Protein AF-A0A399N6H9-F1 (afdb_monomer_lite)

Radius of gyration: 14.99 Å; chains: 1; bounding box: 42×34×38 Å

Sequence (92 aa):
TDSSGGDGAGDVLVVLDRAERTTWRFDARLRRLSDRGVAAVVLDAAVAVDPATSLLAARLGIVVLACDDAWATSIALHDRLGDARAAAGRAA

Organism: NCBI:txid28447

Foldseek 3Di:
DDDPPPDLPAAEEQDPDPPPAEDVVVLVVLVVSLVVRHQEYEAAQVDDHDPVSVVSCVVSNYHYHHHNDSPVVVVVVVVVVVVVVVVVVVVD

Structure (mmCIF, N/CA/C/O backbone):
data_AF-A0A399N6H9-F1
#
_entry.id   AF-A0A399N6H9-F1
#
loop_
_atom_site.group_PDB
_atom_site.id
_atom_site.type_symbol
_atom_site.label_atom_id
_atom_site.label_alt_id
_atom_site.label_comp_id
_atom_site.la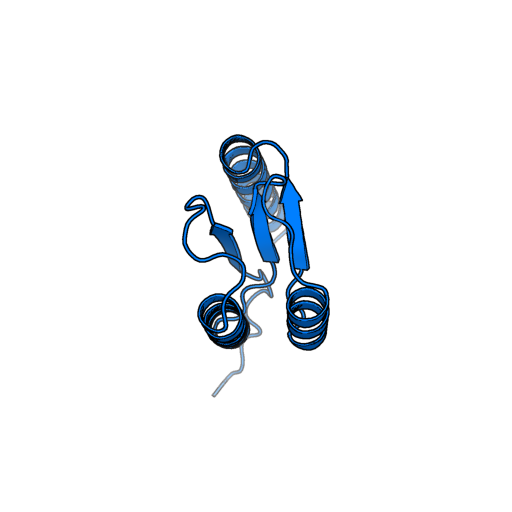bel_asym_id
_atom_site.label_entity_id
_atom_site.label_seq_id
_atom_site.pdbx_PDB_ins_code
_atom_site.Cartn_x
_atom_site.Cartn_y
_atom_site.Cartn_z
_atom_site.occupancy
_atom_site.B_iso_or_equiv
_atom_site.auth_seq_id
_atom_site.auth_comp_id
_atom_site.auth_asym_id
_atom_site.auth_atom_id
_atom_site.pdbx_PDB_model_num
ATOM 1 N N . THR A 1 1 ? -28.643 -12.029 -9.896 1.00 39.56 1 THR A N 1
ATOM 2 C CA . THR A 1 1 ? -27.789 -11.293 -10.842 1.00 39.56 1 THR A CA 1
ATOM 3 C C . THR A 1 1 ? -26.397 -11.830 -10.687 1.00 39.56 1 THR A C 1
ATOM 5 O O . THR A 1 1 ? -25.917 -11.918 -9.564 1.00 39.56 1 THR A O 1
ATOM 8 N N . ASP A 1 2 ? -25.869 -12.335 -11.790 1.00 35.25 2 ASP A N 1
ATOM 9 C CA . ASP A 1 2 ? -24.617 -13.073 -11.908 1.00 35.25 2 ASP A CA 1
ATOM 10 C C . ASP A 1 2 ? -23.447 -12.297 -11.281 1.00 35.25 2 ASP A C 1
ATOM 12 O O . ASP A 1 2 ? -23.262 -11.113 -11.561 1.00 35.25 2 ASP A O 1
ATOM 16 N N . SER A 1 3 ? -22.717 -12.938 -10.370 1.00 42.97 3 SER A N 1
ATOM 17 C CA . SER A 1 3 ? -21.519 -12.377 -9.743 1.00 42.97 3 SER A CA 1
ATOM 18 C C . SER A 1 3 ? -20.321 -12.857 -10.546 1.00 42.97 3 SER A C 1
ATOM 20 O O . SER A 1 3 ? -19.635 -13.797 -10.151 1.00 42.97 3 SER A O 1
ATOM 22 N N . SER A 1 4 ? -20.092 -12.237 -11.702 1.00 45.50 4 SER A N 1
ATOM 23 C CA . SER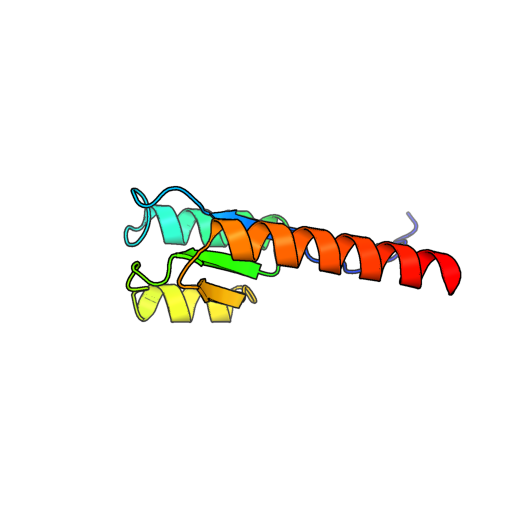 A 1 4 ? -18.837 -12.401 -12.428 1.00 45.50 4 SER A CA 1
ATOM 24 C C . SER A 1 4 ? -17.711 -11.911 -11.521 1.00 45.50 4 SER A C 1
ATOM 26 O O . SER A 1 4 ? -17.608 -10.716 -11.243 1.00 45.50 4 SER A O 1
ATOM 28 N N . GLY A 1 5 ? -16.91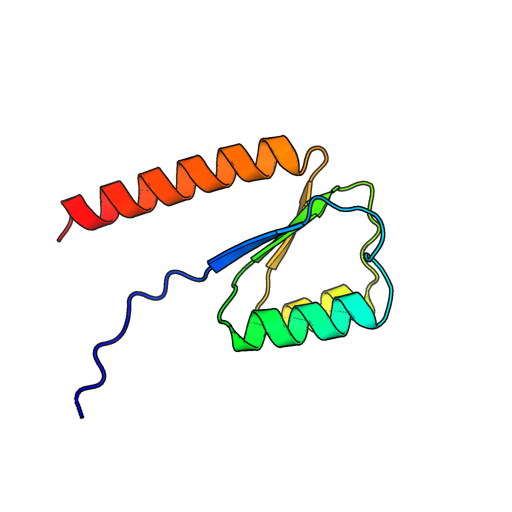8 -12.853 -11.007 1.00 40.44 5 GLY A N 1
ATOM 29 C CA . GLY A 1 5 ? -15.712 -12.585 -10.238 1.00 40.44 5 GLY A CA 1
ATOM 30 C C . GLY A 1 5 ? -14.774 -11.724 -11.070 1.00 40.44 5 GLY A C 1
ATOM 31 O O . GLY A 1 5 ? -14.091 -12.221 -11.962 1.00 40.44 5 GLY A O 1
ATOM 32 N N . GLY A 1 6 ? -14.806 -10.420 -10.810 1.00 40.50 6 GLY A N 1
ATOM 33 C CA . GLY A 1 6 ? -13.874 -9.468 -11.380 1.00 40.50 6 GLY A CA 1
ATOM 34 C C . GLY A 1 6 ? -12.493 -9.783 -10.836 1.00 40.50 6 GLY A C 1
ATOM 35 O O . GLY A 1 6 ? -12.250 -9.609 -9.646 1.00 40.50 6 GLY A O 1
ATOM 36 N N . ASP A 1 7 ? -11.659 -10.319 -11.721 1.00 51.91 7 ASP A N 1
ATOM 37 C CA . ASP A 1 7 ? -10.200 -10.282 -11.724 1.00 51.91 7 ASP A CA 1
ATOM 38 C C . ASP A 1 7 ? -9.641 -9.392 -10.601 1.00 51.91 7 ASP A C 1
ATOM 40 O O . ASP A 1 7 ? -9.743 -8.166 -10.660 1.00 51.91 7 ASP A O 1
ATOM 44 N N . GLY A 1 8 ? -9.138 -10.024 -9.535 1.00 46.72 8 GLY A N 1
ATOM 45 C CA . GLY A 1 8 ? -8.692 -9.392 -8.288 1.00 46.72 8 GLY A CA 1
ATOM 46 C C . GLY A 1 8 ? -7.404 -8.580 -8.443 1.00 46.72 8 GLY A C 1
ATOM 47 O O . GLY A 1 8 ? -6.470 -8.735 -7.660 1.00 46.72 8 GLY A O 1
ATOM 48 N N . ALA A 1 9 ? -7.331 -7.740 -9.470 1.00 58.72 9 ALA A N 1
ATOM 49 C CA . ALA A 1 9 ? -6.278 -6.769 -9.675 1.00 58.72 9 ALA A CA 1
ATOM 50 C C . ALA A 1 9 ? -6.486 -5.628 -8.672 1.00 58.72 9 ALA A C 1
ATOM 52 O O . ALA A 1 9 ? -7.202 -4.668 -8.938 1.00 58.72 9 ALA A O 1
ATOM 53 N N . GLY A 1 10 ? -5.906 -5.772 -7.481 1.00 62.84 10 GLY A N 1
ATOM 54 C CA . GLY A 1 10 ? -5.891 -4.701 -6.492 1.00 62.84 10 GLY A CA 1
ATOM 55 C C . GLY A 1 10 ? -5.184 -3.466 -7.051 1.00 62.84 10 GLY A C 1
ATOM 56 O O . GLY A 1 10 ? -4.070 -3.564 -7.571 1.00 62.84 10 GLY A O 1
ATOM 57 N N . ASP A 1 11 ? -5.824 -2.306 -6.934 1.00 75.44 11 ASP A N 1
ATOM 58 C CA . ASP A 1 11 ? -5.242 -1.036 -7.362 1.00 75.44 11 ASP A CA 1
ATOM 59 C C . ASP A 1 11 ? -4.002 -0.706 -6.514 1.00 75.44 11 ASP A C 1
ATOM 61 O O . ASP A 1 11 ? -3.947 -1.009 -5.317 1.00 75.44 11 ASP A O 1
ATOM 65 N N . VAL A 1 12 ? -3.009 -0.040 -7.110 1.00 74.00 12 VAL A N 1
ATOM 66 C CA . VAL A 1 12 ? -1.841 0.474 -6.380 1.00 74.00 12 VAL A CA 1
ATOM 67 C C . VAL A 1 12 ? -1.830 1.993 -6.425 1.00 74.00 12 VAL A C 1
ATOM 69 O O . VAL A 1 12 ? -1.893 2.597 -7.495 1.00 74.00 12 VAL A O 1
ATOM 72 N N . LEU A 1 13 ? -1.726 2.618 -5.253 1.00 78.88 13 LEU A N 1
ATOM 73 C CA . LEU A 1 13 ? -1.594 4.063 -5.129 1.00 78.88 13 LEU A CA 1
ATOM 74 C C . LEU A 1 13 ? -0.141 4.443 -4.848 1.00 78.88 13 LEU A C 1
ATOM 76 O O . LEU A 1 13 ? 0.470 3.960 -3.899 1.00 78.88 13 LEU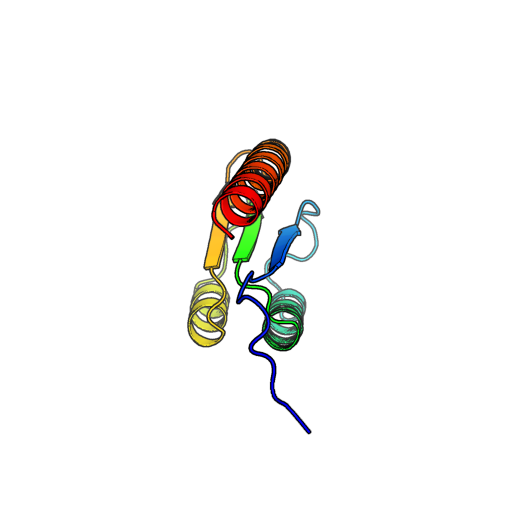 A O 1
ATOM 80 N N . VAL A 1 14 ? 0.382 5.403 -5.605 1.00 74.81 14 VAL A N 1
ATOM 81 C CA . VAL A 1 14 ? 1.670 6.035 -5.304 1.00 74.81 14 VAL A CA 1
ATOM 82 C C . VAL A 1 14 ? 1.415 7.432 -4.760 1.00 74.81 14 VAL A C 1
ATOM 84 O O . VAL A 1 14 ? 0.797 8.266 -5.422 1.00 74.81 14 VAL A O 1
ATOM 87 N N . VAL A 1 15 ? 1.891 7.698 -3.544 1.00 72.19 15 VAL A N 1
ATOM 88 C CA . VAL A 1 15 ? 1.809 9.027 -2.940 1.00 72.19 15 VAL A CA 1
ATOM 89 C C . VAL A 1 15 ? 3.158 9.708 -3.120 1.00 72.19 15 VAL A C 1
ATOM 91 O O . VAL A 1 15 ? 4.167 9.290 -2.554 1.00 72.19 15 VAL A O 1
ATOM 94 N N . LEU A 1 16 ? 3.176 10.795 -3.889 1.00 67.38 16 LEU A N 1
ATOM 95 C CA . LEU A 1 16 ? 4.385 11.586 -4.165 1.00 67.38 16 LEU A CA 1
ATOM 96 C C . LEU A 1 16 ? 4.505 12.829 -3.267 1.00 67.38 16 LEU A C 1
ATOM 98 O O . LEU A 1 16 ? 5.605 13.307 -3.020 1.00 67.38 16 LEU A O 1
ATOM 102 N N . ASP A 1 17 ? 3.397 13.304 -2.688 1.00 65.00 17 ASP A N 1
ATOM 103 C CA . ASP A 1 17 ? 3.384 14.498 -1.832 1.00 65.00 17 ASP A CA 1
ATOM 104 C C . ASP A 1 17 ? 3.772 14.192 -0.377 1.00 65.00 17 ASP A C 1
ATOM 106 O O . ASP A 1 17 ? 3.105 13.381 0.266 1.00 65.00 17 ASP A O 1
ATOM 110 N N . ARG A 1 18 ? 4.833 14.833 0.134 1.00 58.94 18 ARG A N 1
ATOM 111 C CA . ARG A 1 18 ? 5.427 14.633 1.470 1.00 58.94 18 ARG A CA 1
ATOM 112 C C . ARG A 1 18 ? 4.574 15.169 2.632 1.00 58.94 18 ARG A C 1
ATOM 114 O O . ARG A 1 18 ? 4.775 14.728 3.760 1.00 58.94 18 ARG A O 1
ATOM 121 N N . ALA A 1 19 ? 3.631 16.082 2.389 1.00 51.19 19 ALA A N 1
ATOM 122 C CA . ALA A 1 19 ? 3.049 16.930 3.438 1.00 51.19 19 ALA A CA 1
ATOM 123 C C . ALA A 1 19 ? 1.993 16.272 4.359 1.00 51.19 19 ALA A C 1
ATOM 125 O O . ALA A 1 19 ? 1.732 16.782 5.446 1.00 51.19 19 ALA A O 1
ATOM 126 N N . GLU A 1 20 ? 1.379 15.144 3.986 1.00 54.72 20 GLU A N 1
ATOM 127 C CA . GLU A 1 20 ? 0.226 14.588 4.731 1.00 54.72 20 GLU A CA 1
ATOM 128 C C . GLU A 1 20 ? 0.554 13.440 5.716 1.00 54.72 20 GLU A C 1
ATOM 130 O O . GLU A 1 20 ? -0.348 12.863 6.330 1.00 54.72 20 GLU A O 1
ATOM 135 N N . ARG A 1 21 ? 1.827 13.067 5.874 1.00 59.94 21 ARG A N 1
ATOM 136 C CA . ARG A 1 21 ? 2.186 11.640 5.975 1.00 59.94 21 ARG A CA 1
ATOM 137 C C . ARG A 1 21 ? 2.256 10.960 7.350 1.00 59.94 21 ARG A C 1
ATOM 139 O O . ARG A 1 21 ? 2.533 9.768 7.383 1.00 59.94 21 ARG A O 1
ATOM 146 N N . THR A 1 22 ? 1.945 11.625 8.459 1.00 58.91 22 THR A N 1
ATOM 147 C CA . THR A 1 22 ? 1.916 10.979 9.799 1.00 58.91 22 THR A CA 1
ATOM 148 C C . THR A 1 22 ? 0.836 11.548 10.718 1.00 58.91 22 THR A C 1
ATOM 150 O O . THR A 1 22 ? 0.975 11.613 11.937 1.00 58.91 22 THR A O 1
ATOM 153 N N . THR A 1 23 ? -0.267 12.007 10.133 1.00 69.69 23 THR A N 1
ATOM 154 C CA . THR A 1 23 ? -1.413 12.514 10.898 1.00 69.69 23 THR A CA 1
ATOM 155 C C . THR A 1 23 ? -2.612 11.593 10.730 1.00 69.69 23 THR A C 1
ATOM 157 O O . THR A 1 23 ? -2.671 10.810 9.783 1.00 69.69 23 THR A O 1
ATOM 160 N N . TRP A 1 24 ? -3.627 11.750 11.584 1.00 81.56 24 TRP A N 1
ATOM 161 C CA . TRP A 1 24 ? -4.920 11.056 11.475 1.00 81.56 24 TRP A CA 1
ATOM 162 C C . TRP A 1 24 ? -5.537 11.095 10.060 1.00 81.56 24 TRP A C 1
ATOM 164 O O . TRP A 1 24 ? -6.349 10.241 9.704 1.00 81.56 24 TRP A O 1
ATOM 174 N N . ARG A 1 25 ? -5.158 12.081 9.231 1.00 80.25 25 ARG A N 1
ATOM 175 C CA . ARG A 1 25 ? -5.584 12.195 7.831 1.00 80.25 25 ARG A CA 1
ATOM 176 C C . ARG A 1 25 ? -5.068 11.050 6.962 1.00 80.25 25 ARG A C 1
ATOM 178 O O . ARG A 1 25 ? -5.804 10.595 6.089 1.00 80.25 25 ARG A O 1
ATOM 185 N N . PHE A 1 26 ? -3.846 10.575 7.202 1.00 82.69 26 PHE A N 1
ATOM 186 C CA . PHE A 1 26 ? -3.283 9.442 6.473 1.00 82.69 26 PHE A CA 1
ATOM 187 C C . PHE A 1 26 ? -4.010 8.145 6.839 1.00 82.69 26 PHE A C 1
ATOM 189 O O . PHE A 1 26 ? -4.452 7.426 5.947 1.00 82.69 26 PHE A O 1
ATOM 196 N N . ASP A 1 27 ? -4.278 7.918 8.125 1.00 87.25 27 ASP A N 1
ATOM 197 C CA . ASP A 1 27 ? -5.081 6.781 8.592 1.00 87.25 27 ASP A CA 1
ATOM 198 C C . ASP A 1 27 ? -6.505 6.793 8.006 1.00 87.25 27 ASP A C 1
ATOM 200 O O . ASP A 1 27 ? -7.026 5.764 7.568 1.00 87.25 27 ASP A O 1
ATOM 204 N N . ALA A 1 28 ? -7.143 7.967 7.948 1.00 88.56 28 ALA A N 1
ATOM 205 C CA . ALA A 1 28 ? -8.444 8.127 7.302 1.00 88.56 28 ALA A CA 1
ATOM 206 C C . ALA A 1 28 ? -8.378 7.838 5.792 1.00 88.56 28 ALA A C 1
ATOM 208 O O . ALA A 1 28 ? -9.313 7.264 5.228 1.00 88.56 28 ALA A O 1
ATOM 209 N N . ARG A 1 29 ? -7.275 8.205 5.130 1.00 86.88 29 ARG A N 1
ATOM 210 C CA . ARG A 1 29 ? -7.046 7.896 3.717 1.00 86.88 29 ARG A CA 1
ATOM 211 C C . ARG A 1 29 ? -6.820 6.398 3.502 1.00 86.88 29 ARG A C 1
ATOM 213 O O . ARG A 1 29 ? -7.449 5.857 2.602 1.00 86.88 29 ARG A O 1
ATOM 220 N N . LEU A 1 30 ? -6.036 5.716 4.342 1.00 88.56 30 LEU A N 1
ATOM 221 C CA . LEU A 1 30 ? -5.846 4.258 4.274 1.00 88.56 30 LEU A CA 1
ATOM 222 C C . LEU A 1 30 ? -7.178 3.504 4.330 1.00 88.56 30 LEU A C 1
ATOM 224 O O . LEU A 1 30 ? -7.410 2.610 3.523 1.00 88.56 30 LEU A O 1
ATOM 228 N N . ARG A 1 31 ? -8.091 3.909 5.220 1.00 91.62 31 ARG A N 1
ATOM 229 C CA . ARG A 1 31 ? -9.439 3.318 5.300 1.00 91.62 31 ARG A CA 1
ATOM 230 C C . ARG A 1 31 ? -10.220 3.497 3.997 1.00 91.62 31 ARG A C 1
ATOM 232 O O . ARG A 1 31 ? -10.697 2.519 3.442 1.00 91.62 31 ARG A O 1
ATOM 239 N N . ARG A 1 32 ? -10.245 4.717 3.447 1.00 89.69 32 ARG A N 1
ATOM 240 C CA . ARG A 1 32 ? -10.901 4.995 2.154 1.00 89.69 32 ARG A CA 1
ATOM 241 C C . ARG A 1 32 ? -10.282 4.230 0.982 1.00 89.69 32 ARG A C 1
ATOM 243 O O . ARG A 1 32 ? -10.971 3.962 0.007 1.00 89.69 32 ARG A O 1
ATOM 250 N N . LEU A 1 33 ? -8.981 3.951 1.028 1.00 88.31 33 LEU A N 1
ATOM 251 C CA . LEU A 1 33 ? -8.290 3.168 0.001 1.00 88.31 33 LEU A CA 1
ATOM 252 C C . LEU A 1 33 ? -8.644 1.684 0.107 1.00 88.31 33 LEU A C 1
ATOM 254 O O . LEU A 1 33 ? -8.918 1.060 -0.914 1.00 88.31 33 LEU A O 1
ATOM 258 N N . SER A 1 34 ? -8.723 1.159 1.329 1.00 89.69 34 SER A N 1
ATOM 259 C CA . SER A 1 34 ? -9.194 -0.202 1.594 1.00 89.69 34 SER A CA 1
ATOM 260 C C . SER A 1 34 ? -10.628 -0.395 1.094 1.00 89.69 34 SER A C 1
ATOM 262 O O . SER A 1 34 ? -10.885 -1.332 0.344 1.00 89.69 34 SER A O 1
ATOM 264 N N . ASP A 1 35 ? -11.524 0.562 1.371 1.00 89.12 35 ASP A N 1
ATOM 265 C CA . ASP A 1 35 ? -12.909 0.552 0.868 1.00 89.12 35 ASP A CA 1
ATOM 266 C C . ASP A 1 35 ? -12.991 0.543 -0.673 1.00 89.12 35 ASP A C 1
ATOM 268 O O . ASP A 1 35 ? -13.995 0.126 -1.248 1.00 89.12 35 ASP A O 1
ATOM 272 N N . ARG A 1 36 ? -11.937 1.010 -1.356 1.00 86.44 36 ARG A N 1
ATOM 273 C CA . ARG A 1 36 ? -11.819 1.029 -2.821 1.00 86.44 36 ARG A CA 1
ATOM 274 C C . ARG A 1 36 ? -11.082 -0.183 -3.398 1.00 86.44 36 ARG A C 1
ATOM 276 O O . ARG A 1 36 ? -10.932 -0.245 -4.612 1.00 86.44 36 ARG A O 1
ATOM 283 N N . GLY A 1 37 ? -10.613 -1.114 -2.568 1.00 84.81 37 GLY A N 1
ATOM 284 C CA . GLY A 1 37 ? -9.874 -2.299 -3.017 1.00 84.81 37 GLY A CA 1
ATOM 285 C C . GLY A 1 37 ? -8.412 -2.036 -3.395 1.00 84.81 37 GLY A C 1
ATOM 286 O O . GLY A 1 37 ? -7.815 -2.825 -4.125 1.00 84.81 37 GLY A O 1
ATOM 287 N N . VAL A 1 38 ? -7.818 -0.939 -2.916 1.00 87.31 38 VAL A N 1
ATOM 288 C CA . VAL A 1 38 ? -6.388 -0.665 -3.117 1.00 87.31 38 VAL A CA 1
ATOM 289 C C . VAL A 1 38 ? -5.570 -1.637 -2.274 1.00 87.31 38 VAL A C 1
ATOM 291 O O . VAL A 1 38 ? -5.755 -1.717 -1.062 1.00 87.31 38 VAL A O 1
ATOM 294 N N . ALA A 1 39 ? -4.640 -2.344 -2.909 1.00 85.12 39 ALA A N 1
ATOM 295 C CA . ALA A 1 39 ? -3.825 -3.374 -2.270 1.00 85.12 39 ALA A CA 1
ATOM 296 C C . ALA A 1 39 ? -2.480 -2.847 -1.752 1.00 85.12 39 ALA A C 1
ATOM 298 O O . ALA A 1 39 ? -1.903 -3.421 -0.827 1.00 85.12 39 ALA A O 1
ATOM 299 N N . ALA A 1 40 ? -1.963 -1.756 -2.327 1.00 85.69 40 ALA A N 1
ATOM 300 C CA . ALA A 1 40 ? -0.673 -1.206 -1.923 1.00 85.69 40 ALA A CA 1
ATOM 301 C C . ALA A 1 40 ? -0.604 0.323 -2.005 1.00 85.69 40 ALA A C 1
ATOM 303 O O . ALA A 1 40 ? -1.226 0.957 -2.860 1.00 85.69 40 ALA A O 1
ATOM 304 N N . VAL A 1 41 ? 0.201 0.900 -1.112 1.00 85.75 41 VAL A N 1
ATOM 305 C CA . VAL A 1 41 ? 0.546 2.321 -1.066 1.00 85.75 41 VAL A CA 1
ATOM 306 C C . VAL A 1 41 ? 2.063 2.473 -1.069 1.00 85.75 41 VAL A C 1
ATOM 308 O O . VAL A 1 41 ? 2.745 1.943 -0.195 1.00 85.75 41 VAL A O 1
ATOM 311 N N . VAL A 1 42 ? 2.588 3.230 -2.029 1.00 82.12 42 VAL A N 1
ATOM 312 C CA . VAL A 1 42 ? 4.019 3.548 -2.131 1.00 82.12 42 VAL A CA 1
ATOM 313 C C . VAL A 1 42 ? 4.289 4.940 -1.559 1.00 82.12 42 VAL A C 1
ATOM 315 O O . VAL A 1 42 ? 3.606 5.905 -1.915 1.00 82.12 42 VAL A O 1
ATOM 318 N N . LEU A 1 43 ? 5.285 5.033 -0.679 1.00 79.25 43 LEU A N 1
ATOM 319 C CA . LEU A 1 43 ? 5.742 6.227 0.025 1.00 79.25 43 LEU A CA 1
ATOM 320 C C . LEU A 1 43 ? 7.246 6.435 -0.194 1.00 79.25 43 LEU A C 1
ATOM 322 O O . LEU A 1 43 ? 8.009 5.491 -0.327 1.00 79.25 43 LEU A O 1
ATOM 326 N N . ASP A 1 44 ? 7.676 7.688 -0.150 1.00 76.06 44 ASP A N 1
ATOM 327 C CA . ASP A 1 44 ? 9.096 8.076 -0.107 1.00 76.06 44 ASP A CA 1
ATOM 328 C C . ASP A 1 44 ? 9.729 7.617 1.226 1.00 76.06 44 ASP A C 1
ATOM 330 O O . ASP A 1 44 ? 9.116 7.806 2.278 1.00 76.06 44 ASP A O 1
ATOM 334 N N . ALA A 1 45 ? 10.924 7.018 1.199 1.00 70.50 45 ALA A N 1
ATOM 335 C CA . ALA A 1 45 ? 11.601 6.439 2.364 1.00 70.50 45 ALA A CA 1
ATOM 336 C C . ALA A 1 45 ? 12.052 7.473 3.400 1.00 70.50 45 ALA A C 1
ATOM 338 O O . ALA A 1 45 ? 12.236 7.125 4.567 1.00 70.50 45 ALA A O 1
ATOM 339 N N . ALA A 1 46 ? 12.153 8.753 3.028 1.00 68.50 46 ALA A N 1
ATOM 340 C CA . ALA A 1 46 ? 12.371 9.832 3.989 1.00 68.50 46 ALA A CA 1
ATOM 341 C C . ALA A 1 46 ? 11.174 10.025 4.942 1.00 68.50 46 ALA A C 1
ATOM 343 O O . ALA A 1 46 ? 11.238 10.822 5.880 1.00 68.50 46 ALA A O 1
ATOM 344 N N . VAL A 1 47 ? 10.066 9.317 4.712 1.00 69.81 47 VAL A N 1
ATOM 345 C CA . VAL A 1 47 ? 8.873 9.351 5.550 1.00 69.81 47 VAL A CA 1
ATOM 346 C C . VAL A 1 47 ? 8.935 8.227 6.569 1.00 69.81 47 VAL A C 1
ATOM 348 O O . VAL A 1 47 ? 8.727 7.057 6.250 1.00 69.81 47 VAL A O 1
ATOM 351 N N . ALA A 1 48 ? 9.139 8.599 7.828 1.00 71.25 48 ALA A N 1
ATOM 352 C CA . ALA A 1 48 ? 8.928 7.682 8.936 1.00 71.25 48 ALA A CA 1
ATOM 353 C C . ALA A 1 48 ? 7.432 7.342 9.035 1.00 71.25 48 ALA A C 1
ATOM 355 O O . ALA A 1 48 ? 6.612 8.214 9.317 1.00 71.25 48 ALA A O 1
ATOM 356 N N . VAL A 1 49 ? 7.072 6.081 8.795 1.00 75.44 49 VAL A N 1
ATOM 357 C CA . VAL A 1 49 ? 5.709 5.587 9.025 1.00 75.44 49 VAL A CA 1
ATOM 358 C C . VAL A 1 49 ? 5.576 5.225 10.500 1.00 75.44 49 VAL A C 1
ATOM 360 O O . VAL A 1 49 ? 6.348 4.418 11.016 1.00 75.44 49 VAL A O 1
ATOM 363 N N . ASP A 1 50 ? 4.596 5.818 11.181 1.00 81.12 50 ASP A N 1
ATOM 364 C CA . ASP A 1 50 ? 4.340 5.518 12.589 1.00 81.12 50 ASP A CA 1
ATOM 365 C C . ASP A 1 50 ? 3.949 4.031 12.776 1.00 81.12 50 ASP A C 1
ATOM 367 O O . ASP A 1 50 ? 3.232 3.463 11.934 1.00 81.12 50 ASP A O 1
ATOM 371 N N . PRO A 1 51 ? 4.383 3.362 13.862 1.00 85.38 51 PRO A N 1
ATOM 372 C CA . PRO A 1 51 ? 4.003 1.977 14.135 1.00 85.38 51 PRO A CA 1
ATOM 373 C C . PRO A 1 51 ? 2.485 1.733 14.168 1.00 85.38 51 PRO A C 1
ATOM 375 O O . PRO A 1 51 ? 2.027 0.686 13.706 1.00 85.38 51 PRO A O 1
ATOM 378 N N . ALA A 1 52 ? 1.687 2.685 14.662 1.00 87.69 52 ALA A N 1
ATOM 379 C CA . ALA A 1 52 ? 0.230 2.572 14.697 1.00 87.69 52 ALA A CA 1
ATOM 380 C C . ALA A 1 52 ? -0.377 2.596 13.287 1.00 87.69 52 ALA A C 1
ATOM 382 O O . ALA A 1 52 ? -1.257 1.787 12.979 1.00 87.69 52 ALA A O 1
ATOM 383 N N . THR A 1 53 ? 0.134 3.456 12.404 1.00 85.88 53 THR A N 1
ATOM 384 C CA . THR A 1 53 ? -0.250 3.487 10.986 1.00 85.88 53 THR A CA 1
ATOM 385 C C . THR A 1 53 ? 0.140 2.187 10.281 1.00 85.88 53 THR A C 1
ATOM 387 O O . THR A 1 53 ? -0.655 1.638 9.518 1.00 85.88 53 THR A O 1
ATOM 390 N N . SER A 1 54 ? 1.327 1.648 10.574 1.00 87.62 54 SER A N 1
ATOM 391 C CA . SER A 1 54 ? 1.776 0.360 10.024 1.00 87.62 54 SER A CA 1
ATOM 392 C C . SER A 1 54 ? 0.843 -0.784 10.440 1.00 87.62 54 SER A C 1
ATOM 394 O O . SER A 1 54 ? 0.435 -1.601 9.612 1.00 87.62 54 SER A O 1
ATOM 396 N N . LEU A 1 55 ? 0.434 -0.808 11.713 1.00 91.44 55 LEU A N 1
ATOM 397 C CA . LEU A 1 55 ? -0.528 -1.781 12.226 1.00 91.44 55 LEU A CA 1
ATOM 398 C C . LEU A 1 55 ? -1.911 -1.624 11.575 1.00 91.44 55 LEU A C 1
ATOM 400 O O . LEU A 1 55 ? -2.558 -2.621 11.251 1.00 91.44 55 LEU A O 1
ATOM 404 N N . LEU A 1 56 ? -2.373 -0.387 11.371 1.00 91.25 56 LEU A N 1
ATOM 405 C CA . LEU A 1 56 ? -3.630 -0.117 10.676 1.00 91.25 56 LEU A CA 1
ATOM 406 C C . LEU A 1 56 ? -3.591 -0.634 9.234 1.00 91.25 56 LEU A C 1
ATOM 408 O O . LEU A 1 56 ? -4.517 -1.332 8.829 1.00 91.25 56 LEU A O 1
ATOM 412 N N . ALA A 1 57 ? -2.532 -0.332 8.482 1.00 90.50 57 ALA A N 1
ATOM 413 C CA . ALA A 1 57 ? -2.380 -0.789 7.103 1.00 90.50 57 ALA A CA 1
ATOM 414 C C . ALA A 1 57 ? -2.419 -2.322 7.006 1.00 90.50 57 ALA A C 1
ATOM 416 O O . ALA A 1 57 ? -3.188 -2.865 6.212 1.00 90.50 57 ALA A O 1
ATOM 417 N N . ALA A 1 58 ? -1.702 -3.016 7.898 1.00 92.56 58 ALA A N 1
ATOM 418 C CA . ALA A 1 58 ? -1.726 -4.475 7.976 1.00 92.56 58 ALA A CA 1
ATOM 419 C C . ALA A 1 58 ? -3.138 -5.029 8.240 1.00 92.56 58 ALA A C 1
ATOM 421 O O . ALA A 1 58 ? -3.561 -5.987 7.597 1.00 92.56 58 ALA A O 1
ATOM 422 N N . ARG A 1 59 ? -3.908 -4.402 9.142 1.00 94.75 59 ARG A N 1
ATOM 423 C CA . ARG A 1 59 ? -5.300 -4.805 9.425 1.00 94.75 59 ARG A CA 1
ATOM 424 C C . ARG A 1 59 ? -6.251 -4.574 8.252 1.00 94.75 59 ARG A C 1
ATOM 426 O O . ARG A 1 59 ? -7.251 -5.275 8.155 1.00 94.75 59 ARG A O 1
ATOM 433 N N . LEU A 1 60 ? -5.964 -3.585 7.411 1.00 93.31 60 LEU A N 1
ATOM 434 C CA . LEU A 1 60 ? -6.742 -3.265 6.214 1.00 93.31 60 LEU A CA 1
ATOM 435 C C . LEU A 1 60 ? -6.312 -4.080 4.985 1.00 93.31 60 LEU A C 1
ATOM 437 O O . LEU A 1 60 ? -6.914 -3.927 3.926 1.00 93.31 60 LEU A O 1
ATOM 441 N N . GLY A 1 61 ? -5.274 -4.917 5.109 1.00 90.62 61 GLY A N 1
ATOM 442 C CA . GLY A 1 61 ? -4.710 -5.672 3.991 1.00 90.62 61 GLY A CA 1
ATOM 443 C C . GLY A 1 61 ? -3.954 -4.807 2.978 1.00 90.62 61 GLY A C 1
ATOM 444 O O . GLY A 1 61 ? -3.767 -5.235 1.845 1.00 90.62 61 GLY A O 1
ATOM 445 N N . ILE A 1 62 ? -3.526 -3.601 3.367 1.00 90.44 62 ILE A N 1
ATOM 446 C CA . ILE A 1 62 ? -2.773 -2.685 2.505 1.00 90.44 62 ILE A CA 1
ATOM 447 C C . ILE A 1 62 ? -1.282 -2.844 2.784 1.00 90.44 62 ILE A C 1
ATOM 449 O O . ILE A 1 62 ? -0.821 -2.642 3.909 1.00 90.44 62 ILE A O 1
ATOM 453 N N . VAL A 1 63 ? -0.509 -3.129 1.739 1.00 88.19 63 VAL A N 1
ATOM 454 C CA . VAL A 1 63 ? 0.955 -3.121 1.809 1.00 88.19 63 VAL A CA 1
ATOM 455 C C . VAL A 1 63 ? 1.459 -1.684 1.702 1.00 88.19 63 VAL A C 1
ATOM 457 O O . VAL A 1 63 ? 1.176 -0.999 0.723 1.00 88.19 63 VAL A O 1
ATOM 460 N N . VAL A 1 64 ? 2.231 -1.220 2.686 1.00 84.94 64 VAL A N 1
ATOM 461 C CA . VAL A 1 64 ? 2.909 0.085 2.623 1.00 84.94 64 VAL A CA 1
ATOM 462 C C . VAL A 1 64 ? 4.370 -0.137 2.255 1.00 84.94 64 VAL A C 1
ATOM 464 O O . VAL A 1 64 ? 5.101 -0.807 2.981 1.00 84.94 64 VAL A O 1
ATOM 467 N N . LEU A 1 65 ? 4.789 0.419 1.122 1.00 81.88 65 LEU A N 1
ATOM 468 C CA . LEU A 1 65 ? 6.155 0.335 0.615 1.00 81.88 65 LEU A CA 1
ATOM 469 C C . LEU A 1 65 ? 6.833 1.689 0.798 1.00 81.88 65 LEU A C 1
ATOM 471 O O . LEU A 1 65 ? 6.388 2.672 0.218 1.00 81.88 65 LEU A O 1
ATOM 475 N N . ALA A 1 66 ? 7.901 1.737 1.588 1.00 80.38 66 ALA A N 1
ATOM 476 C CA . ALA A 1 66 ? 8.779 2.898 1.668 1.00 80.38 66 ALA A CA 1
ATOM 477 C C . ALA A 1 66 ? 9.935 2.722 0.670 1.00 80.38 66 ALA A C 1
ATOM 479 O O . ALA A 1 66 ? 10.574 1.670 0.655 1.00 80.38 66 ALA A O 1
ATOM 480 N N . CYS A 1 67 ? 10.191 3.718 -0.174 1.00 78.12 67 CYS A N 1
ATOM 481 C CA . CYS A 1 67 ? 11.210 3.660 -1.223 1.00 78.12 67 CYS A CA 1
ATOM 482 C C . CYS A 1 67 ? 11.948 4.992 -1.380 1.00 78.12 67 CYS A C 1
ATOM 484 O O . CYS A 1 67 ? 11.328 6.051 -1.339 1.00 78.12 67 CYS A O 1
ATOM 486 N N . ASP A 1 68 ? 13.260 4.941 -1.602 1.00 78.44 68 ASP A N 1
ATOM 487 C CA . ASP A 1 68 ? 14.120 6.135 -1.652 1.00 78.44 68 ASP A CA 1
ATOM 488 C C . ASP A 1 68 ? 13.735 7.118 -2.769 1.00 78.44 68 ASP A C 1
ATOM 490 O O . ASP A 1 68 ? 13.878 8.328 -2.611 1.00 78.44 68 ASP A O 1
ATOM 494 N N . ASP A 1 69 ? 13.189 6.603 -3.875 1.00 78.62 69 ASP A N 1
ATOM 495 C CA . ASP A 1 69 ? 12.630 7.392 -4.970 1.00 78.62 69 ASP A CA 1
ATOM 496 C C . ASP A 1 69 ? 11.222 6.886 -5.315 1.00 78.62 69 ASP A C 1
ATOM 498 O O . ASP A 1 69 ? 11.032 5.908 -6.050 1.00 78.62 69 ASP A O 1
ATOM 502 N N . ALA A 1 70 ? 10.212 7.562 -4.764 1.00 75.94 70 ALA A N 1
ATOM 503 C CA . ALA A 1 70 ? 8.810 7.235 -5.006 1.00 75.94 70 ALA A CA 1
ATOM 504 C C . ALA A 1 70 ? 8.393 7.444 -6.469 1.00 75.94 70 ALA A C 1
ATOM 506 O O . ALA A 1 70 ? 7.504 6.742 -6.952 1.00 75.94 70 ALA A O 1
ATOM 507 N N . TRP A 1 71 ? 9.041 8.363 -7.192 1.00 79.62 71 TRP A N 1
ATOM 508 C CA . TRP A 1 71 ? 8.746 8.608 -8.600 1.00 79.62 71 TRP A CA 1
ATOM 509 C C . TRP A 1 71 ? 9.285 7.479 -9.474 1.00 79.62 71 TRP A C 1
ATOM 511 O O . TRP A 1 71 ? 8.512 6.852 -10.200 1.00 79.62 71 TRP A O 1
ATOM 521 N N . ALA A 1 72 ? 10.573 7.150 -9.356 1.00 82.94 72 ALA A N 1
ATOM 522 C CA . ALA A 1 72 ? 11.163 6.036 -10.097 1.00 82.94 72 ALA A CA 1
ATOM 523 C C . ALA A 1 72 ? 10.455 4.708 -9.778 1.00 82.94 72 ALA A C 1
ATOM 525 O O . ALA A 1 72 ? 10.165 3.923 -10.682 1.00 82.94 72 ALA A O 1
ATOM 526 N N . THR A 1 73 ? 10.088 4.495 -8.509 1.00 83.56 73 THR A N 1
ATOM 527 C CA . THR A 1 73 ? 9.304 3.324 -8.091 1.00 83.56 73 THR A CA 1
ATOM 528 C C . THR A 1 73 ? 7.925 3.303 -8.747 1.00 83.56 73 THR A C 1
ATOM 530 O O . THR A 1 73 ? 7.476 2.244 -9.179 1.00 83.56 73 THR A O 1
ATOM 533 N N . SER A 1 74 ? 7.259 4.456 -8.873 1.00 79.56 74 SER A N 1
ATOM 534 C CA . SER A 1 74 ? 5.949 4.542 -9.528 1.00 79.56 74 SER A CA 1
ATOM 535 C C . SER A 1 74 ? 5.995 4.156 -11.003 1.00 79.56 74 SER A C 1
ATOM 537 O O . SER A 1 74 ? 5.131 3.406 -11.451 1.00 79.56 74 SER A O 1
ATOM 539 N N . ILE A 1 75 ? 7.028 4.600 -11.727 1.00 85.00 75 ILE A N 1
ATOM 540 C CA . ILE A 1 75 ? 7.233 4.258 -13.139 1.00 85.00 75 ILE A CA 1
ATOM 541 C C . ILE A 1 75 ? 7.490 2.758 -13.267 1.00 85.00 75 ILE A C 1
ATOM 543 O O . ILE A 1 75 ? 6.765 2.070 -13.978 1.00 85.00 75 ILE A O 1
ATOM 547 N N . ALA A 1 76 ? 8.451 2.227 -12.505 1.00 86.50 76 ALA A N 1
ATOM 548 C CA . ALA A 1 76 ? 8.785 0.806 -12.557 1.00 86.50 76 ALA A CA 1
ATOM 549 C C . ALA A 1 76 ? 7.589 -0.095 -12.201 1.00 86.50 76 ALA A C 1
ATOM 551 O O . ALA A 1 76 ? 7.427 -1.179 -12.764 1.00 86.50 76 ALA A O 1
ATOM 552 N N . LEU A 1 77 ? 6.747 0.339 -11.260 1.00 83.81 77 LEU A N 1
ATOM 553 C CA . LEU A 1 77 ? 5.539 -0.384 -10.886 1.00 83.81 77 LEU A CA 1
ATOM 554 C C . LEU A 1 77 ? 4.468 -0.307 -11.982 1.00 83.81 77 LEU A C 1
ATOM 556 O O . LEU A 1 77 ? 3.853 -1.327 -12.290 1.00 83.81 77 LEU A O 1
ATOM 560 N N . HIS A 1 78 ? 4.261 0.869 -12.577 1.00 82.69 78 HIS A N 1
ATOM 561 C CA . HIS A 1 78 ? 3.339 1.048 -13.697 1.00 82.69 78 HIS A CA 1
ATOM 562 C C . HIS A 1 78 ? 3.707 0.133 -14.868 1.00 82.69 78 HIS A C 1
ATOM 564 O 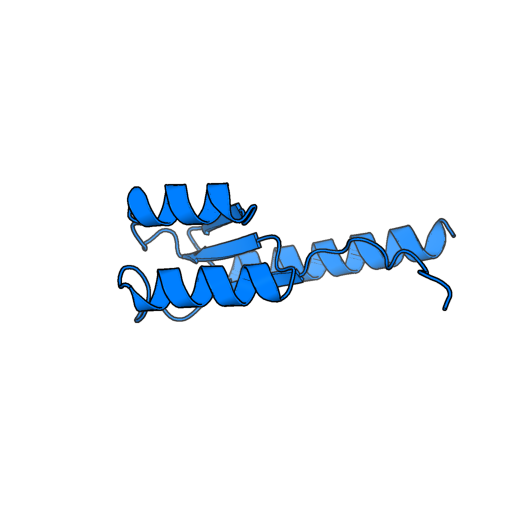O . HIS A 1 78 ? 2.850 -0.611 -15.346 1.00 82.69 78 HIS A O 1
ATOM 570 N N . ASP A 1 79 ? 4.984 0.117 -15.254 1.00 87.12 79 ASP A N 1
ATOM 571 C CA . ASP A 1 79 ? 5.489 -0.722 -16.342 1.00 87.12 79 ASP A CA 1
ATOM 572 C C . ASP A 1 79 ? 5.255 -2.210 -16.044 1.00 87.12 79 ASP A C 1
ATOM 574 O O . ASP A 1 79 ? 4.674 -2.930 -16.854 1.00 87.12 79 ASP A O 1
ATOM 578 N N . ARG A 1 80 ? 5.597 -2.670 -14.830 1.00 85.88 80 ARG A N 1
ATOM 579 C CA . ARG A 1 80 ? 5.386 -4.072 -14.427 1.00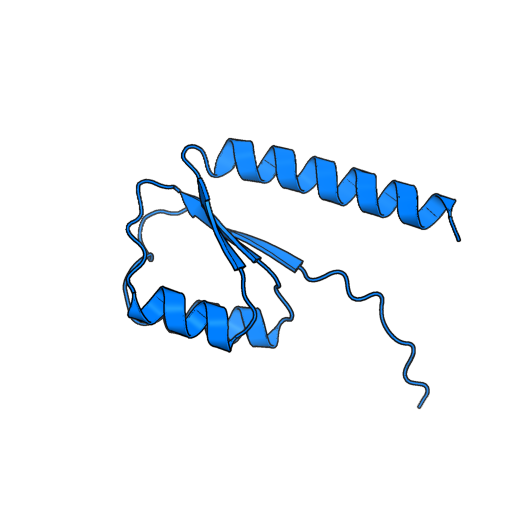 85.88 80 ARG A CA 1
ATOM 580 C C . ARG A 1 80 ? 3.919 -4.484 -14.393 1.00 85.88 80 ARG A C 1
ATOM 582 O O . ARG A 1 80 ? 3.600 -5.612 -14.767 1.00 85.88 80 ARG A O 1
ATOM 589 N N . LEU A 1 81 ? 3.030 -3.610 -13.924 1.00 83.50 81 LEU A N 1
ATOM 590 C CA . LEU A 1 81 ? 1.588 -3.872 -13.927 1.00 83.50 81 LEU A CA 1
ATOM 591 C C . LEU A 1 81 ? 1.045 -3.922 -15.360 1.00 83.50 81 LEU A C 1
ATOM 593 O O . LEU A 1 81 ? 0.220 -4.785 -15.670 1.00 83.50 81 LEU A O 1
ATOM 597 N N . GLY A 1 82 ? 1.540 -3.047 -16.239 1.00 82.31 82 GLY A N 1
ATOM 598 C CA . GLY A 1 82 ? 1.250 -3.078 -17.671 1.00 82.31 82 GLY A CA 1
ATOM 599 C C . GLY A 1 82 ? 1.664 -4.402 -18.315 1.00 82.31 82 GLY A C 1
ATOM 600 O O . GLY A 1 82 ? 0.841 -5.060 -18.957 1.00 82.31 82 GLY A O 1
ATOM 601 N N . ASP A 1 83 ? 2.900 -4.842 -18.073 1.00 84.81 83 ASP A N 1
ATOM 602 C CA . ASP A 1 83 ? 3.439 -6.104 -18.588 1.00 84.81 83 ASP A CA 1
ATOM 603 C C . ASP A 1 83 ? 2.666 -7.324 -18.077 1.00 84.81 83 ASP A C 1
ATOM 605 O O . ASP A 1 83 ? 2.319 -8.218 -18.857 1.00 84.81 83 ASP A O 1
ATOM 609 N N . ALA A 1 84 ? 2.349 -7.356 -16.778 1.00 81.31 84 ALA A N 1
ATOM 610 C CA . ALA A 1 84 ? 1.576 -8.432 -16.165 1.00 81.31 84 ALA A CA 1
ATOM 611 C C . ALA A 1 84 ? 0.170 -8.531 -16.773 1.00 81.31 84 ALA A C 1
ATOM 613 O O . ALA A 1 84 ? -0.274 -9.624 -17.133 1.00 81.31 84 ALA A O 1
ATOM 614 N N . ARG A 1 85 ? -0.506 -7.391 -16.967 1.00 81.25 85 ARG A N 1
ATOM 615 C CA . ARG A 1 85 ? -1.824 -7.338 -17.612 1.00 81.25 85 ARG A CA 1
ATOM 616 C C . ARG A 1 85 ? -1.758 -7.804 -19.068 1.00 81.25 85 ARG A C 1
ATOM 618 O O . ARG A 1 85 ? -2.620 -8.564 -19.508 1.00 81.25 85 ARG A O 1
ATOM 625 N N . ALA A 1 86 ? -0.727 -7.397 -19.809 1.00 80.50 86 ALA A N 1
ATOM 626 C CA . ALA A 1 86 ? -0.521 -7.838 -21.185 1.00 80.50 86 ALA A CA 1
ATOM 627 C C . ALA A 1 86 ? -0.238 -9.348 -21.276 1.00 80.50 86 ALA A C 1
ATOM 629 O O . ALA A 1 86 ? -0.699 -10.003 -22.208 1.00 80.50 86 ALA A O 1
ATOM 630 N N . ALA A 1 87 ? 0.505 -9.913 -20.321 1.00 80.38 87 ALA A N 1
ATOM 631 C CA . ALA A 1 87 ? 0.758 -11.350 -20.242 1.00 80.38 87 ALA A CA 1
ATOM 632 C C . ALA A 1 87 ? -0.510 -12.146 -19.905 1.00 80.38 87 ALA A C 1
ATOM 634 O O . ALA A 1 87 ? -0.786 -13.137 -20.577 1.00 80.38 87 ALA A O 1
ATOM 635 N N . ALA A 1 88 ? -1.303 -11.685 -18.933 1.00 77.00 88 ALA A N 1
ATOM 636 C CA . ALA A 1 88 ? -2.576 -12.306 -18.573 1.00 77.00 88 ALA A CA 1
ATOM 637 C C . ALA A 1 88 ? -3.550 -12.338 -19.763 1.00 77.00 88 ALA A C 1
ATOM 639 O O . ALA A 1 88 ? -4.136 -13.377 -20.051 1.00 77.00 88 ALA A O 1
ATOM 640 N N . GLY A 1 89 ? -3.638 -11.244 -20.527 1.00 78.69 89 GLY A N 1
ATOM 641 C CA . GLY A 1 89 ? -4.464 -11.185 -21.737 1.00 78.69 89 GLY A CA 1
ATOM 642 C C . GLY A 1 89 ? -4.013 -12.111 -22.875 1.00 78.69 89 GLY A C 1
ATOM 643 O O . GLY A 1 89 ? -4.814 -12.402 -23.753 1.00 78.69 89 GLY A O 1
ATOM 644 N N . ARG A 1 90 ? -2.758 -12.586 -22.881 1.00 76.56 90 ARG A N 1
ATOM 645 C CA . ARG A 1 90 ? -2.271 -13.593 -23.847 1.00 76.56 90 ARG A CA 1
ATOM 646 C C . ARG A 1 90 ? -2.530 -15.036 -23.407 1.00 76.56 90 ARG A C 1
ATOM 648 O O . ARG A 1 90 ? -2.385 -15.936 -24.227 1.00 76.56 90 ARG A O 1
ATOM 655 N N . ALA A 1 91 ? -2.815 -15.260 -22.126 1.00 64.88 91 ALA A N 1
ATOM 656 C CA . ALA A 1 91 ? -3.027 -16.587 -21.551 1.00 64.88 91 ALA A CA 1
ATOM 657 C C . ALA A 1 91 ? -4.511 -17.006 -21.505 1.00 64.88 91 ALA A C 1
ATOM 659 O O . ALA A 1 91 ? -4.792 -18.152 -21.154 1.00 64.88 91 ALA A O 1
ATOM 660 N N . ALA A 1 92 ? -5.428 -16.088 -21.831 1.00 57.81 92 ALA A N 1
ATOM 661 C CA . ALA A 1 92 ? -6.875 -16.292 -21.922 1.00 57.81 92 ALA A CA 1
ATOM 662 C C . ALA A 1 92 ? -7.310 -16.570 -23.368 1.00 57.81 92 ALA A C 1
ATOM 664 O O . ALA A 1 92 ? -8.277 -17.346 -23.539 1.00 57.81 92 ALA A O 1
#

Secondary structure (DSSP, 8-state):
----------EEEE---GGGTTSHHHHHHHHHHHTTTEEEEEEETTS---HHHHHHHHHTTPEEEEES-HHHHHHHHHHHHHHHHHHHHHH-

pLDDT: mean 76.66, std 14.05, range [35.25, 94.75]